Protein AF-A0AAV5V8H9-F1 (afdb_monomer_lite)

Foldseek 3Di:
DWDDAPFVDKDKDKAQWDAAAQPWKKKWKAADPDDDHTQDMDGH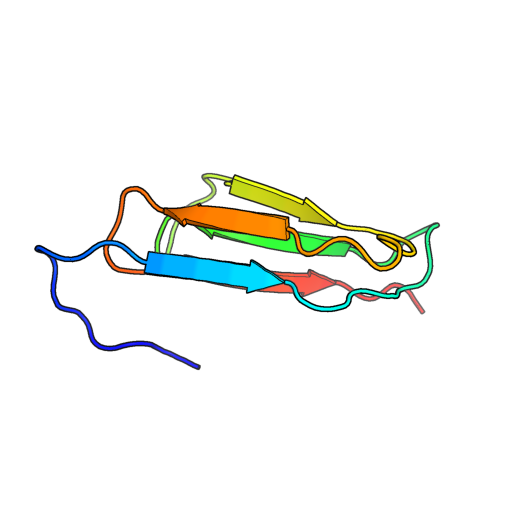TDPRDIDMTIHPGPTMDIDIDDDD

Structure (mmCIF, N/CA/C/O backbone):
data_AF-A0AAV5V8H9-F1
#
_entry.id   AF-A0AAV5V8H9-F1
#
loop_
_atom_site.group_PDB
_atom_site.id
_atom_site.type_symbol
_atom_site.label_atom_id
_atom_site.label_alt_id
_atom_site.label_comp_id
_atom_site.label_asym_id
_atom_site.label_entity_id
_atom_site.label_seq_id
_atom_site.pdbx_PDB_ins_code
_atom_site.Cartn_x
_atom_site.Cartn_y
_atom_site.Cartn_z
_atom_site.occupancy
_atom_site.B_iso_or_equiv
_atom_site.auth_seq_id
_atom_site.auth_comp_id
_atom_site.auth_asym_id
_atom_site.auth_atom_id
_atom_site.pdbx_PDB_model_num
ATOM 1 N N . ALA A 1 1 ? 6.453 -7.578 11.584 1.00 49.16 1 ALA A N 1
ATOM 2 C CA . ALA A 1 1 ? 6.113 -7.015 12.904 1.00 49.16 1 ALA A CA 1
ATOM 3 C C . ALA A 1 1 ? 4.616 -7.180 13.107 1.00 49.16 1 ALA A C 1
ATOM 5 O O . ALA A 1 1 ? 3.879 -6.926 12.164 1.00 49.16 1 ALA A O 1
ATOM 6 N N . ILE A 1 2 ? 4.182 -7.661 14.269 1.00 50.19 2 ILE A N 1
ATOM 7 C CA . ILE A 1 2 ? 2.764 -7.688 14.649 1.00 50.19 2 ILE A CA 1
ATOM 8 C C . ILE A 1 2 ? 2.556 -6.444 15.520 1.00 50.19 2 ILE A C 1
ATOM 10 O O . ILE A 1 2 ? 3.332 -6.232 16.448 1.00 50.19 2 ILE A O 1
ATOM 14 N N . MET A 1 3 ? 1.604 -5.583 15.161 1.00 56.66 3 MET A N 1
ATOM 15 C CA . MET A 1 3 ? 1.251 -4.383 15.931 1.00 56.66 3 MET A CA 1
ATOM 16 C C . MET A 1 3 ? 0.060 -4.714 16.846 1.00 56.66 3 MET A C 1
ATOM 18 O O . MET A 1 3 ? -0.840 -5.421 16.401 1.00 56.66 3 MET A O 1
ATOM 22 N N . ASP A 1 4 ? 0.093 -4.245 18.101 1.00 59.28 4 ASP A N 1
ATOM 23 C CA . ASP A 1 4 ? -0.860 -4.564 19.185 1.00 59.28 4 ASP A CA 1
ATOM 24 C C . ASP A 1 4 ? -2.348 -4.529 18.780 1.00 59.28 4 ASP A C 1
ATOM 26 O O . ASP A 1 4 ? -2.822 -3.599 18.123 1.00 59.28 4 ASP A O 1
ATOM 30 N N . GLU A 1 5 ? -3.096 -5.534 19.247 1.00 65.56 5 GLU A N 1
ATOM 31 C CA . GLU A 1 5 ? -4.478 -5.864 18.874 1.00 65.56 5 GLU A CA 1
ATOM 32 C C . GLU A 1 5 ? -5.526 -4.984 19.590 1.00 65.56 5 GLU A C 1
ATOM 34 O O . GLU A 1 5 ? -6.423 -5.466 20.277 1.00 65.56 5 GLU A O 1
ATOM 39 N N . ASP A 1 6 ? -5.450 -3.661 19.437 1.00 74.06 6 ASP A N 1
ATOM 40 C CA . ASP A 1 6 ? -6.536 -2.768 19.871 1.00 74.06 6 ASP A CA 1
ATOM 41 C C . ASP A 1 6 ? -7.600 -2.675 18.769 1.00 74.06 6 ASP A C 1
ATOM 43 O O . ASP A 1 6 ? -7.453 -1.912 17.814 1.00 74.06 6 ASP A O 1
ATOM 47 N N . SER A 1 7 ? -8.672 -3.462 18.887 1.00 73.81 7 SER A N 1
ATOM 48 C CA . SER A 1 7 ? -9.737 -3.583 17.873 1.00 73.81 7 SER A CA 1
ATOM 49 C C . SER A 1 7 ? -10.519 -2.295 17.599 1.00 73.81 7 SER A C 1
ATOM 51 O O . SER A 1 7 ? -11.264 -2.228 16.621 1.00 73.81 7 SER A O 1
ATOM 53 N N . THR A 1 8 ? -10.338 -1.256 18.420 1.00 82.12 8 THR A N 1
ATOM 54 C CA . THR A 1 8 ? -10.951 0.063 18.206 1.00 82.12 8 THR A CA 1
ATOM 55 C C . THR A 1 8 ? -10.101 0.986 17.336 1.00 82.12 8 THR A C 1
ATOM 57 O O . THR A 1 8 ? -10.578 2.027 16.874 1.00 82.12 8 THR A O 1
ATOM 60 N N . LYS A 1 9 ? -8.841 0.618 17.089 1.00 85.12 9 LYS A N 1
ATOM 61 C CA . LYS A 1 9 ? -7.898 1.410 16.304 1.00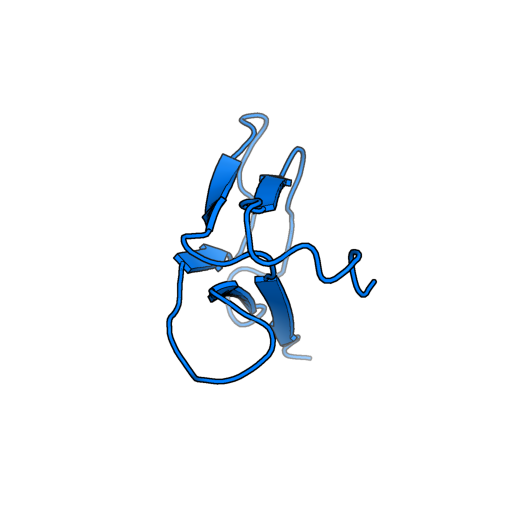 85.12 9 LYS A CA 1
ATOM 62 C C . LYS A 1 9 ? -7.809 0.915 14.870 1.00 85.12 9 LYS A C 1
ATOM 64 O O . LYS A 1 9 ? -8.179 -0.204 14.537 1.00 85.12 9 LYS A O 1
ATOM 69 N N . LYS A 1 10 ? -7.299 1.793 14.010 1.00 89.38 10 LYS A N 1
ATOM 70 C CA . LYS A 1 10 ? -6.999 1.499 12.610 1.00 89.38 10 LYS A CA 1
ATOM 71 C C . LYS A 1 10 ? -5.513 1.652 12.364 1.00 89.38 10 LYS A C 1
ATOM 73 O O . LYS A 1 10 ? -4.872 2.522 12.956 1.00 89.38 10 LYS A O 1
ATOM 78 N N . VAL A 1 11 ? -4.990 0.843 11.455 1.00 91.06 11 VAL A N 1
ATOM 79 C CA . VAL A 1 11 ? -3.590 0.931 11.038 1.00 91.06 11 VAL A CA 1
ATOM 80 C C . VAL A 1 11 ? -3.459 1.876 9.849 1.00 91.06 11 VAL A C 1
ATOM 82 O O . VAL A 1 11 ? -4.252 1.843 8.906 1.00 91.06 11 VAL A O 1
ATOM 85 N N . LYS A 1 12 ? -2.429 2.718 9.893 1.00 94.50 12 LYS A N 1
ATOM 86 C CA . LYS A 1 12 ? -1.982 3.554 8.781 1.00 94.50 12 LYS A CA 1
ATOM 87 C C . LYS A 1 12 ? -0.503 3.268 8.552 1.00 94.50 12 LYS A C 1
ATOM 89 O O . LYS A 1 12 ? 0.288 3.375 9.485 1.00 94.50 12 LYS A O 1
ATOM 94 N N . VAL A 1 13 ? -0.149 2.921 7.322 1.00 93.69 13 VAL A N 1
ATOM 95 C CA . VAL A 1 13 ? 1.230 2.699 6.882 1.00 93.69 13 VAL A CA 1
ATOM 96 C C . VAL A 1 13 ? 1.590 3.777 5.875 1.00 93.69 13 VAL A C 1
ATOM 98 O O . VAL A 1 13 ? 0.826 4.052 4.952 1.00 93.69 13 VAL A O 1
ATOM 101 N N . GLU A 1 14 ? 2.756 4.385 6.050 1.00 96.06 14 GLU A N 1
ATOM 102 C CA . GLU A 1 14 ? 3.363 5.262 5.056 1.00 96.06 14 GLU A CA 1
ATOM 103 C C . GLU A 1 14 ? 4.594 4.572 4.475 1.00 96.06 14 GLU A C 1
ATOM 105 O O . GLU A 1 14 ? 5.549 4.257 5.184 1.00 96.06 14 GLU A O 1
ATOM 110 N N . ILE A 1 15 ? 4.555 4.316 3.172 1.00 94.88 15 ILE A N 1
ATOM 111 C CA . ILE A 1 15 ? 5.692 3.813 2.414 1.00 94.88 15 ILE A CA 1
ATOM 112 C C . ILE A 1 15 ? 6.481 5.025 1.952 1.00 94.88 15 ILE A C 1
ATOM 114 O O . ILE A 1 15 ? 6.101 5.684 0.987 1.00 94.88 15 ILE A O 1
ATOM 118 N N . VAL A 1 16 ? 7.556 5.324 2.673 1.00 96.12 16 VAL A N 1
ATOM 119 C CA . VAL A 1 16 ? 8.427 6.477 2.403 1.00 96.12 16 VAL A CA 1
ATOM 120 C C . VAL A 1 16 ? 9.360 6.252 1.213 1.00 96.12 16 VAL A C 1
ATOM 122 O O . VAL A 1 16 ? 9.758 7.202 0.555 1.00 96.12 16 VAL A O 1
ATOM 125 N N . PHE A 1 17 ? 9.701 4.994 0.934 1.00 95.25 17 PHE A N 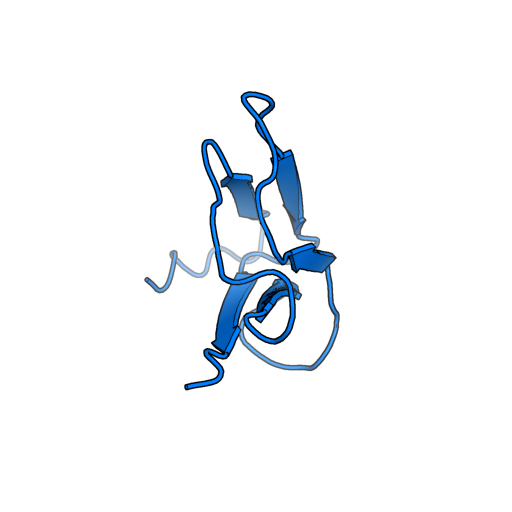1
ATOM 126 C CA . PHE A 1 17 ? 10.546 4.586 -0.180 1.00 95.25 17 PHE A CA 1
ATOM 127 C C . PHE A 1 17 ? 10.219 3.139 -0.552 1.00 95.25 17 PHE A C 1
ATOM 129 O O . PHE A 1 17 ? 10.032 2.297 0.330 1.00 95.25 17 PHE A O 1
ATOM 136 N N . PHE A 1 18 ? 10.158 2.847 -1.850 1.00 95.38 18 PHE A N 1
ATOM 137 C CA . PHE A 1 18 ? 10.009 1.487 -2.352 1.00 95.38 18 PHE A CA 1
ATOM 138 C C . PHE A 1 18 ? 10.687 1.342 -3.710 1.00 95.38 18 PHE A C 1
ATOM 140 O O . PHE A 1 18 ? 10.394 2.093 -4.644 1.00 95.38 18 PHE A O 1
ATOM 147 N N . GLU A 1 19 ? 11.546 0.336 -3.807 1.00 95.69 19 GLU A N 1
ATOM 148 C CA . GLU A 1 19 ? 12.217 -0.087 -5.026 1.00 95.69 19 GLU A CA 1
ATOM 149 C C . GLU A 1 19 ? 12.289 -1.616 -5.047 1.00 95.69 19 GLU A C 1
ATOM 151 O O . GLU A 1 19 ? 12.538 -2.257 -4.026 1.00 95.69 19 GLU A O 1
ATOM 156 N N . SER A 1 20 ? 12.024 -2.200 -6.212 1.00 95.31 20 SER A N 1
ATOM 157 C CA . SER A 1 20 ? 12.007 -3.644 -6.442 1.00 95.31 20 SER A CA 1
ATOM 158 C C . SER A 1 20 ? 12.194 -3.966 -7.923 1.00 95.31 20 SER A C 1
ATOM 160 O O . SER A 1 20 ? 12.070 -3.077 -8.776 1.00 95.31 20 SER A O 1
ATOM 162 N N . ASN A 1 21 ? 12.436 -5.237 -8.262 1.00 95.44 21 ASN A N 1
ATOM 163 C CA . ASN A 1 21 ? 12.416 -5.652 -9.658 1.00 95.44 21 ASN A CA 1
ATOM 164 C C . ASN A 1 21 ? 10.990 -5.556 -10.228 1.00 95.44 21 ASN A C 1
ATOM 166 O O . ASN A 1 21 ? 10.082 -6.291 -9.842 1.00 95.44 21 ASN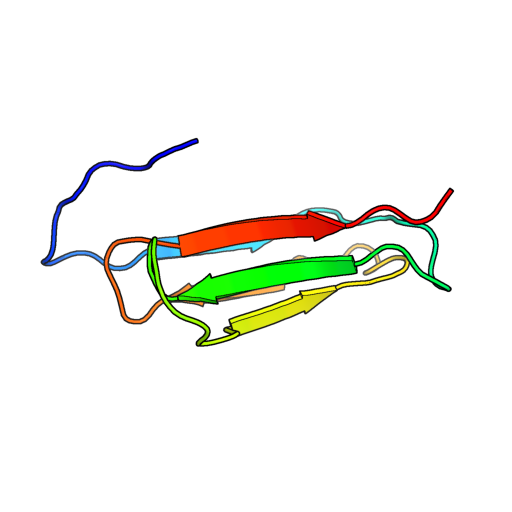 A O 1
ATOM 170 N N . LYS A 1 22 ? 10.803 -4.671 -11.210 1.00 93.44 22 LYS A N 1
ATOM 171 C CA . LYS A 1 22 ? 9.487 -4.359 -11.784 1.00 93.44 22 LYS A CA 1
ATOM 172 C C . LYS A 1 22 ? 8.771 -5.546 -12.436 1.00 93.44 22 LYS A C 1
ATOM 174 O O . LYS A 1 22 ? 7.554 -5.492 -12.591 1.00 93.44 22 LYS A O 1
ATOM 179 N N . CYS A 1 23 ? 9.482 -6.571 -12.902 1.00 90.75 23 CYS A N 1
ATOM 180 C CA . CYS A 1 23 ? 8.825 -7.619 -13.681 1.00 90.75 23 CYS A CA 1
ATOM 181 C C . CYS A 1 23 ? 7.946 -8.523 -12.817 1.00 90.75 23 CYS A C 1
ATOM 183 O O . CYS A 1 23 ? 6.958 -9.067 -13.309 1.00 90.75 23 CYS A O 1
ATOM 185 N N . CYS A 1 24 ? 8.360 -8.750 -11.571 1.00 91.31 24 CYS A N 1
ATOM 186 C CA . CYS A 1 24 ? 8.012 -10.000 -10.915 1.00 91.31 24 CYS A CA 1
ATOM 187 C C . CYS A 1 24 ? 8.071 -9.938 -9.384 1.00 91.31 24 CYS A C 1
ATOM 189 O O . CYS A 1 24 ? 7.463 -10.786 -8.728 1.00 91.31 24 CYS A O 1
ATOM 191 N N . ASP A 1 25 ? 8.764 -8.946 -8.819 1.00 97.06 25 ASP A N 1
ATOM 192 C CA . ASP A 1 25 ? 8.719 -8.702 -7.387 1.00 97.06 25 ASP A CA 1
ATOM 193 C C . ASP A 1 25 ? 7.441 -7.950 -7.032 1.00 97.06 25 ASP A C 1
ATOM 195 O O . ASP A 1 25 ? 7.074 -6.956 -7.674 1.00 97.06 25 ASP A O 1
ATOM 199 N N . VAL A 1 26 ? 6.762 -8.420 -5.991 1.00 96.94 26 VAL A N 1
ATOM 200 C CA . VAL A 1 26 ? 5.473 -7.876 -5.580 1.00 96.94 26 VAL A CA 1
ATOM 201 C C . VAL A 1 26 ? 5.413 -7.745 -4.065 1.00 96.94 26 VAL A C 1
ATOM 203 O O . VAL A 1 26 ? 5.534 -8.728 -3.334 1.00 96.94 26 VAL A O 1
ATOM 206 N N . LEU A 1 27 ? 5.140 -6.530 -3.594 1.00 96.94 27 LEU A N 1
ATOM 207 C CA . LEU A 1 27 ? 4.688 -6.278 -2.230 1.00 96.94 27 LEU A CA 1
ATOM 208 C C . LEU A 1 27 ? 3.169 -6.111 -2.239 1.00 96.94 27 LEU A C 1
ATOM 210 O O . LEU A 1 27 ? 2.656 -5.207 -2.897 1.00 96.94 27 LEU A O 1
ATOM 214 N N . THR A 1 28 ? 2.447 -6.934 -1.484 1.00 97.56 28 THR A N 1
ATOM 215 C CA . THR A 1 28 ? 0.994 -6.799 -1.303 1.00 97.56 28 THR A CA 1
ATOM 216 C C . THR A 1 28 ? 0.672 -6.470 0.147 1.00 97.56 28 THR A C 1
ATOM 218 O O . THR A 1 28 ? 1.152 -7.134 1.063 1.00 97.56 28 THR A O 1
ATOM 221 N N . ILE A 1 29 ? -0.150 -5.444 0.361 1.00 96.88 29 ILE A N 1
ATOM 222 C CA . ILE A 1 29 ? -0.679 -5.063 1.671 1.00 96.88 29 ILE A CA 1
ATOM 223 C C . ILE A 1 29 ? -2.139 -5.495 1.744 1.00 96.88 29 ILE A C 1
ATOM 225 O O . ILE A 1 29 ? -2.945 -5.105 0.896 1.00 96.88 29 ILE A O 1
ATOM 229 N N . TYR A 1 30 ? -2.472 -6.269 2.770 1.00 96.50 30 TYR A N 1
ATOM 230 C CA . TYR A 1 30 ? -3.812 -6.756 3.069 1.00 96.50 30 TYR A CA 1
ATOM 231 C C . TYR A 1 30 ? -4.386 -6.071 4.313 1.00 96.50 30 TYR A C 1
ATOM 233 O O . TYR A 1 30 ? -3.641 -5.715 5.231 1.00 96.50 30 TYR A O 1
ATOM 241 N N . ASP A 1 31 ? -5.709 -5.921 4.350 1.00 94.50 31 ASP A N 1
ATOM 242 C CA . ASP A 1 31 ? -6.442 -5.461 5.532 1.00 94.50 31 ASP A CA 1
ATOM 243 C C . ASP A 1 31 ? -6.644 -6.624 6.511 1.00 94.50 31 ASP A C 1
ATOM 245 O O . ASP A 1 31 ? -7.231 -7.646 6.150 1.00 94.50 31 ASP A O 1
ATOM 249 N N . GLY A 1 32 ? -6.157 -6.473 7.741 1.00 91.12 32 GLY A N 1
ATOM 250 C CA . GLY A 1 32 ? -6.176 -7.509 8.770 1.00 91.12 32 GLY A CA 1
ATOM 251 C C . GLY A 1 32 ? -4.986 -8.478 8.724 1.00 91.12 32 GLY A C 1
ATOM 252 O O . GLY A 1 32 ? -4.143 -8.445 7.827 1.00 91.12 32 GLY A O 1
ATOM 253 N N . LEU A 1 33 ? -4.908 -9.361 9.729 1.00 87.62 33 LEU A N 1
ATOM 254 C CA . LEU A 1 33 ? -3.884 -10.421 9.816 1.00 87.62 33 LEU A CA 1
ATOM 255 C C . LEU A 1 33 ? -4.196 -11.630 8.917 1.00 87.62 33 LEU A C 1
ATOM 257 O O . LEU A 1 33 ? -3.293 -12.351 8.480 1.00 87.62 33 LEU A O 1
ATOM 261 N N . PHE A 1 34 ? -5.479 -11.848 8.632 1.00 85.81 34 PHE A N 1
ATOM 262 C CA . PHE A 1 34 ? -5.999 -13.005 7.908 1.00 85.81 34 PHE A CA 1
ATOM 263 C C . PHE A 1 34 ? -6.941 -12.562 6.783 1.00 85.81 34 PHE A C 1
ATOM 265 O O . PHE A 1 34 ? -7.429 -11.437 6.775 1.00 85.81 34 PHE A O 1
ATOM 272 N N . GLY A 1 35 ? -7.217 -13.467 5.842 1.00 85.44 35 GLY A N 1
ATOM 273 C CA . GLY A 1 35 ? -8.062 -13.188 4.679 1.00 85.44 35 GLY A CA 1
ATOM 274 C C . GLY A 1 35 ? -7.284 -12.697 3.455 1.00 85.44 35 GLY A C 1
ATOM 275 O O . GLY A 1 35 ? -6.061 -12.844 3.377 1.00 85.44 35 GLY A O 1
ATOM 276 N N . HIS A 1 36 ? -8.028 -12.159 2.482 1.00 88.44 36 HIS A N 1
ATOM 277 C CA . HIS A 1 36 ? -7.544 -11.840 1.130 1.00 88.44 36 HIS A CA 1
ATOM 278 C C . HIS A 1 36 ? -7.903 -10.417 0.659 1.00 88.44 36 HIS A C 1
ATOM 280 O O . HIS A 1 36 ? -7.757 -10.110 -0.522 1.00 88.44 36 HIS A O 1
ATOM 286 N N . THR A 1 37 ? -8.368 -9.535 1.550 1.00 96.12 37 THR A N 1
ATOM 287 C CA . THR A 1 37 ? -8.714 -8.150 1.191 1.00 96.12 37 THR A CA 1
ATOM 288 C C . THR A 1 37 ? -7.446 -7.348 0.914 1.00 96.12 37 THR A C 1
ATOM 290 O O . THR A 1 37 ? -6.751 -6.946 1.843 1.00 96.12 37 THR A O 1
ATOM 293 N N . VAL A 1 38 ? -7.130 -7.122 -0.361 1.00 97.31 38 VAL A N 1
ATOM 294 C CA . VAL A 1 38 ? -5.967 -6.332 -0.788 1.00 97.31 38 VAL A CA 1
ATOM 295 C C . VAL A 1 38 ? -6.270 -4.841 -0.663 1.00 97.31 38 VAL A C 1
ATOM 297 O O . VAL A 1 38 ? -7.230 -4.347 -1.250 1.00 97.31 38 VAL A O 1
ATOM 300 N N . LEU A 1 39 ? -5.415 -4.115 0.054 1.00 97.00 39 LEU A N 1
ATOM 301 C CA . LEU A 1 39 ? -5.435 -2.653 0.119 1.00 97.00 39 LEU A CA 1
ATOM 302 C C . LEU A 1 39 ? -4.592 -2.034 -0.995 1.00 97.00 39 LEU A C 1
ATOM 304 O O . LEU A 1 39 ? -4.993 -1.051 -1.621 1.00 97.00 39 LEU A O 1
ATOM 308 N N . LYS A 1 40 ? -3.398 -2.587 -1.235 1.00 97.00 40 LYS A N 1
ATOM 309 C CA . LYS A 1 40 ? -2.475 -2.072 -2.249 1.00 97.00 40 LYS A CA 1
ATOM 310 C C . LYS A 1 40 ? -1.452 -3.121 -2.669 1.00 97.00 40 LYS A C 1
ATOM 312 O O . LYS A 1 40 ? -1.046 -3.954 -1.864 1.00 97.00 40 LYS A O 1
ATOM 317 N N . THR A 1 41 ? -0.997 -3.013 -3.911 1.00 96.62 41 THR A N 1
ATOM 318 C CA . THR A 1 41 ? 0.086 -3.821 -4.473 1.00 96.62 41 THR A CA 1
ATOM 319 C C . THR A 1 41 ? 1.133 -2.901 -5.088 1.00 96.62 41 THR A C 1
ATOM 321 O O . THR A 1 41 ? 0.776 -1.919 -5.746 1.00 96.62 41 THR A O 1
ATOM 324 N N . PHE A 1 42 ? 2.409 -3.216 -4.875 1.00 96.00 42 PHE A N 1
ATOM 325 C CA . PHE A 1 42 ? 3.552 -2.444 -5.350 1.00 96.00 42 PHE A CA 1
ATOM 326 C C . PHE A 1 42 ? 4.552 -3.332 -6.085 1.00 96.00 42 PHE A C 1
ATOM 328 O O . PHE A 1 42 ? 4.799 -4.470 -5.688 1.00 96.00 42 PHE A O 1
ATOM 335 N N . THR A 1 43 ? 5.132 -2.774 -7.143 1.00 96.25 43 THR A N 1
ATOM 336 C CA . THR A 1 43 ? 6.240 -3.342 -7.913 1.00 96.25 43 THR A CA 1
ATOM 337 C C . THR A 1 43 ? 7.047 -2.199 -8.533 1.00 96.25 43 THR A C 1
ATOM 339 O O . THR A 1 43 ? 6.528 -1.090 -8.699 1.00 96.25 43 THR A O 1
ATOM 342 N N . GLY A 1 44 ? 8.305 -2.448 -8.885 1.00 95.25 44 GLY A N 1
ATOM 343 C CA . GLY A 1 44 ? 9.210 -1.437 -9.420 1.00 95.25 44 GLY A CA 1
ATOM 344 C C . GLY A 1 44 ? 9.586 -0.370 -8.389 1.00 95.25 44 GLY A C 1
ATOM 345 O O . GLY A 1 44 ? 9.696 -0.654 -7.197 1.00 95.25 44 GLY A O 1
ATOM 346 N N . TYR A 1 45 ? 9.787 0.855 -8.874 1.00 95.19 45 TYR A N 1
ATOM 347 C CA . TYR A 1 45 ? 10.169 2.033 -8.094 1.00 95.19 45 TYR A CA 1
ATOM 348 C C . TYR A 1 45 ? 9.005 3.029 -8.011 1.00 95.19 45 TYR A C 1
ATOM 350 O O . TYR A 1 45 ? 8.377 3.319 -9.032 1.00 95.19 45 TYR A O 1
ATOM 358 N N . LEU A 1 46 ? 8.719 3.555 -6.813 1.00 91.88 46 LEU A N 1
ATOM 359 C CA . LEU A 1 46 ? 7.617 4.508 -6.584 1.00 91.88 46 LEU A CA 1
ATOM 360 C C . LEU A 1 46 ? 8.026 5.989 -6.637 1.00 91.88 46 LEU A C 1
ATOM 362 O O . LEU A 1 46 ? 7.164 6.853 -6.486 1.00 91.88 46 LEU A O 1
ATOM 366 N N . GLY A 1 47 ? 9.297 6.309 -6.891 1.00 90.25 47 GLY A N 1
ATOM 367 C CA . GLY A 1 47 ? 9.756 7.700 -6.862 1.00 90.25 47 GLY A CA 1
ATOM 368 C C . GLY A 1 47 ? 10.028 8.213 -5.446 1.00 90.25 47 GLY A C 1
ATOM 369 O O . GLY A 1 47 ? 10.139 7.445 -4.493 1.00 90.25 47 GLY A O 1
ATOM 370 N N . GLU A 1 48 ? 10.115 9.537 -5.318 1.00 84.38 48 GLU A N 1
ATOM 371 C CA . GLU A 1 48 ? 10.323 10.249 -4.044 1.00 84.38 48 GLU A CA 1
ATOM 372 C C . GLU A 1 48 ? 9.014 10.537 -3.285 1.00 84.38 48 GLU A C 1
ATOM 374 O O . GLU A 1 48 ? 9.024 11.137 -2.213 1.00 84.38 48 GLU A O 1
ATOM 379 N N . THR A 1 49 ? 7.861 10.153 -3.841 1.00 87.75 49 THR A N 1
ATOM 380 C CA . THR A 1 49 ? 6.557 10.421 -3.220 1.00 87.75 49 THR A CA 1
ATOM 381 C C . THR A 1 49 ? 6.171 9.285 -2.285 1.00 87.75 49 THR A C 1
ATOM 383 O O . THR A 1 49 ? 6.080 8.133 -2.713 1.00 87.75 49 THR A O 1
ATOM 386 N N . SER A 1 50 ? 5.888 9.610 -1.020 1.00 93.25 50 SER A N 1
ATOM 387 C CA . SER A 1 50 ? 5.401 8.611 -0.076 1.00 93.25 50 SER A CA 1
ATOM 388 C C . SER A 1 50 ? 3.979 8.160 -0.416 1.00 93.25 50 SER A C 1
ATOM 390 O O . SER A 1 50 ? 3.138 8.934 -0.884 1.00 93.25 50 SER A O 1
ATOM 392 N N . VAL A 1 51 ? 3.693 6.877 -0.183 1.00 95.38 51 VAL A N 1
ATOM 393 C CA . VAL A 1 51 ? 2.352 6.310 -0.365 1.00 95.38 51 VAL A CA 1
ATOM 394 C C . VAL A 1 51 ? 1.758 5.957 0.985 1.00 95.38 51 VAL A C 1
ATOM 396 O O . VAL A 1 51 ? 2.293 5.137 1.725 1.00 95.38 51 VAL A O 1
ATOM 399 N N . VAL A 1 52 ? 0.600 6.539 1.280 1.00 96.62 52 VAL A N 1
ATOM 400 C CA . VAL A 1 52 ? -0.169 6.240 2.486 1.00 96.62 52 VAL A CA 1
ATOM 401 C C . VAL A 1 52 ? -1.208 5.162 2.190 1.00 96.62 52 VAL A C 1
ATOM 403 O O . VAL A 1 52 ? -2.017 5.300 1.273 1.00 96.62 52 VAL A O 1
ATOM 406 N N . VAL A 1 53 ? -1.224 4.114 3.011 1.00 96.44 53 VAL A N 1
ATOM 407 C CA . VAL A 1 53 ? -2.228 3.047 3.000 1.00 96.44 53 VAL A CA 1
ATOM 408 C C . VAL A 1 53 ? -2.904 2.999 4.369 1.00 96.44 53 VAL A C 1
ATOM 410 O O . VAL A 1 53 ? -2.233 2.936 5.396 1.00 96.44 53 VAL A O 1
ATOM 413 N N . THR A 1 54 ? -4.236 3.027 4.390 1.00 95.44 54 THR A N 1
ATOM 414 C CA . THR A 1 54 ? -5.043 3.001 5.621 1.00 95.44 54 THR A CA 1
ATOM 415 C C . THR A 1 54 ? -5.945 1.775 5.614 1.00 95.44 54 THR A C 1
ATOM 417 O O . THR A 1 54 ? -6.599 1.499 4.611 1.00 95.44 54 THR A O 1
ATOM 420 N N . GLY A 1 55 ? -5.975 1.052 6.728 1.00 93.25 55 GLY A N 1
ATOM 421 C CA . GLY A 1 55 ? -6.746 -0.174 6.904 1.00 93.25 55 GLY A CA 1
ATOM 422 C C . GLY A 1 55 ? -8.083 0.133 7.550 1.00 93.25 55 GLY A C 1
ATOM 423 O O . GLY A 1 55 ? -8.236 1.143 8.247 1.00 93.25 55 GLY A O 1
ATOM 424 N N . SER A 1 56 ? -9.067 -0.726 7.314 1.00 92.19 56 SER A N 1
ATOM 425 C CA . SER A 1 56 ? -10.342 -0.655 8.025 1.00 92.19 56 SER A CA 1
ATOM 426 C C . SER A 1 56 ? -10.293 -1.383 9.367 1.00 92.19 56 SER A C 1
ATOM 428 O O . SER A 1 56 ? -11.070 -1.037 10.258 1.00 92.19 56 SER A O 1
ATOM 430 N N . THR A 1 57 ? -9.356 -2.321 9.526 1.00 90.38 57 THR A N 1
ATOM 431 C CA . THR A 1 57 ? -9.137 -3.091 10.753 1.00 90.38 57 THR A CA 1
ATOM 432 C C . THR A 1 57 ? -7.962 -2.555 11.580 1.00 90.38 57 THR A C 1
ATOM 434 O O . THR A 1 57 ? -7.218 -1.655 11.170 1.00 90.38 57 THR A O 1
ATOM 437 N N . ASN A 1 58 ? -7.784 -3.130 12.766 1.00 89.06 58 ASN A N 1
ATOM 438 C CA . ASN A 1 58 ? -6.677 -2.842 13.673 1.00 89.06 58 ASN A CA 1
ATOM 439 C C . ASN A 1 58 ? -5.363 -3.536 13.293 1.00 89.06 58 ASN A C 1
ATOM 441 O O . ASN A 1 58 ? -4.385 -3.424 14.027 1.00 89.06 58 ASN A O 1
ATOM 445 N N . ALA A 1 59 ? -5.315 -4.228 12.155 1.00 89.44 59 ALA A N 1
ATOM 446 C CA . ALA A 1 59 ? -4.114 -4.895 11.688 1.00 89.44 59 ALA A CA 1
ATOM 447 C C . ALA A 1 59 ? -3.951 -4.771 10.172 1.00 89.44 59 ALA A C 1
ATOM 449 O O . ALA A 1 59 ? -4.898 -4.556 9.425 1.00 89.44 59 ALA A O 1
ATOM 450 N N . MET A 1 60 ? -2.722 -4.944 9.703 1.00 92.88 60 MET A N 1
ATOM 451 C CA . MET A 1 60 ? -2.420 -5.158 8.292 1.00 92.88 60 MET A CA 1
ATOM 452 C C . MET A 1 60 ? -1.392 -6.265 8.174 1.00 92.88 60 MET A C 1
ATOM 454 O O . MET A 1 60 ? -0.496 -6.388 9.014 1.00 92.88 60 MET A O 1
ATOM 458 N N . ARG A 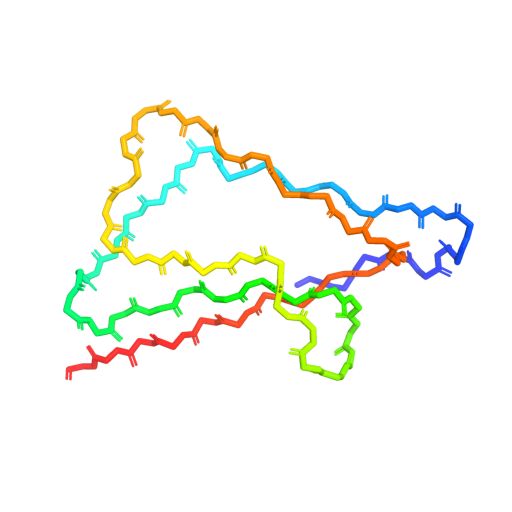1 61 ? -1.474 -7.020 7.085 1.00 93.50 61 ARG A N 1
ATOM 459 C CA . ARG A 1 61 ? -0.447 -7.982 6.699 1.00 93.50 61 ARG A CA 1
ATOM 460 C C . ARG A 1 61 ? 0.234 -7.501 5.432 1.00 93.50 61 ARG A C 1
ATOM 462 O O . ARG A 1 61 ? -0.423 -7.224 4.435 1.00 93.50 61 ARG A O 1
ATOM 469 N N . MET A 1 62 ? 1.558 -7.445 5.466 1.00 95.00 62 MET A N 1
ATOM 470 C CA . MET A 1 62 ? 2.381 -7.179 4.292 1.00 95.00 62 MET A CA 1
ATOM 471 C C . MET A 1 62 ? 3.018 -8.488 3.847 1.00 95.00 62 MET A C 1
ATOM 473 O O . MET A 1 62 ? 3.616 -9.194 4.658 1.00 95.00 62 MET A O 1
ATOM 477 N N . GLU A 1 63 ? 2.879 -8.810 2.571 1.00 95.56 63 GLU A N 1
ATOM 478 C CA . GLU A 1 63 ? 3.450 -10.006 1.967 1.00 95.56 63 GLU A CA 1
ATOM 479 C C . GLU A 1 63 ? 4.384 -9.599 0.838 1.00 95.56 63 GLU A C 1
ATOM 481 O O . GLU A 1 63 ? 3.982 -8.909 -0.101 1.00 95.56 63 GLU A O 1
ATOM 486 N N . TRP A 1 64 ? 5.637 -10.025 0.954 1.00 96.31 64 TRP A N 1
ATOM 487 C CA . TRP A 1 64 ? 6.646 -9.841 -0.072 1.00 96.31 64 TRP A CA 1
ATOM 488 C C . TRP A 1 64 ? 6.834 -11.136 -0.848 1.00 96.31 64 TRP A C 1
ATOM 490 O O . TRP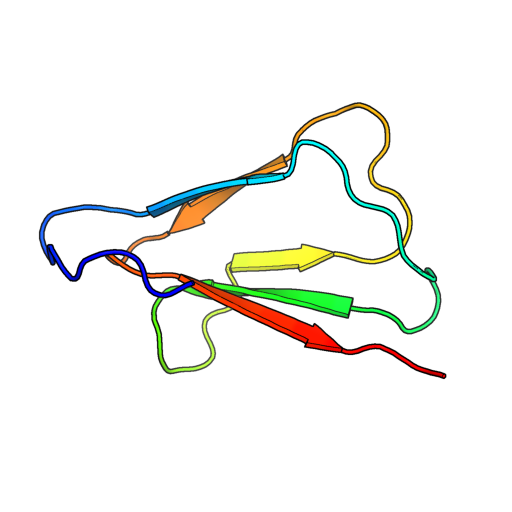 A 1 64 ? 7.131 -12.180 -0.262 1.00 96.31 64 TRP A O 1
ATOM 500 N N . ARG A 1 65 ? 6.713 -11.050 -2.169 1.00 96.19 65 ARG A N 1
ATOM 501 C CA . ARG A 1 65 ? 7.026 -12.133 -3.092 1.00 96.19 65 ARG A CA 1
ATOM 502 C C . ARG A 1 65 ? 8.117 -11.662 -4.040 1.00 96.19 65 ARG A C 1
ATOM 504 O O . ARG A 1 65 ? 7.836 -10.905 -4.963 1.00 96.19 65 ARG A O 1
ATOM 511 N N . ALA A 1 66 ? 9.336 -12.137 -3.811 1.00 94.12 66 ALA A N 1
ATOM 512 C CA . ALA A 1 66 ? 10.423 -11.975 -4.765 1.00 94.12 66 ALA A CA 1
ATOM 513 C C . ALA A 1 66 ? 10.319 -13.019 -5.880 1.00 94.12 66 ALA A C 1
ATOM 515 O O . ALA A 1 66 ? 9.932 -14.167 -5.627 1.00 94.12 66 ALA A O 1
ATOM 516 N N . SER A 1 67 ? 10.720 -12.641 -7.086 1.00 86.94 67 SER A N 1
ATOM 517 C CA . SER A 1 67 ? 11.016 -13.583 -8.160 1.00 86.94 67 SER A CA 1
ATOM 518 C C . SER A 1 67 ? 12.503 -13.497 -8.477 1.00 86.94 67 SER A C 1
ATOM 520 O O . SER A 1 67 ? 12.975 -12.473 -8.963 1.00 86.94 67 SER A O 1
ATOM 522 N N . SER A 1 68 ? 13.227 -14.577 -8.181 1.00 66.38 68 SER A N 1
ATOM 523 C CA . SER A 1 68 ? 14.618 -14.779 -8.608 1.00 66.38 68 SER A CA 1
ATOM 524 C C . SER A 1 68 ? 14.737 -14.896 -10.121 1.00 66.38 68 SER A C 1
ATOM 526 O O . SER A 1 68 ? 13.856 -15.588 -10.687 1.00 66.38 68 SER A O 1
#

Sequence (68 aa):
AIMDEDSTKKVKVEIVFFESNKCCDVLTIYDGLFGHTVLKTFTGYLGETSVVVTGSTNAMRMEWRASS

pLDDT: mean 89.53, std 11.15, range [49.16, 97.56]

Radius of gyration: 12.66 Å; chains: 1; bounding box: 26×25×34 Å

Organism: NCBI:txid1538716

InterPro domains:
  IPR035914 Spermadhesin, CUB domain superfamily [SSF49854] (8-65)
  IPR050976 Snake venom C-type lectin-like [PTHR22991] (3-67)

Secondary structure (DSSP, 8-state):
------TT---EEEE------TTT-EEEEEESSSS--EEEEE-S--TT--EEEE-SSS-EEEEEE---